Protein AF-A0A8S3AGX7-F1 (afdb_monomer_lite)

InterPro domains:
  IPR013766 Thioredoxin domain [PF00085] (1-73)
  IPR036249 Thioredoxin-like superfamily [SSF52833] (2-77)
  IPR052460 Endoplasmic reticulum disulfide reductase [PTHR44340] (1-80)

Radius of gyration: 12.86 Å; chains: 1; bounding box: 27×26×35 Å

Foldseek 3Di:
DDPVQVLLVVQLVVLCVVCVPPDDDDDDDCVVVVVVCVVVVPPDPPWDWDQDPNDTDTQPDDSHNVSVNVVSCCVVDPDD

pLDDT: mean 90.78, std 5.71, range [58.81, 95.25]

Structure (mmCIF, N/CA/C/O backbone):
data_AF-A0A8S3AGX7-F1
#
_entry.id   AF-A0A8S3AGX7-F1
#
loop_
_atom_site.group_PDB
_atom_site.id
_atom_site.type_symbol
_atom_site.label_atom_id
_atom_site.label_alt_id
_atom_site.label_comp_id
_atom_site.label_asym_id
_atom_site.label_entity_id
_atom_site.label_seq_id
_atom_site.pdbx_PDB_ins_code
_atom_site.Cartn_x
_atom_site.Cartn_y
_atom_site.Cartn_z
_atom_site.occupancy
_atom_site.B_iso_or_equiv
_atom_site.auth_seq_id
_atom_site.auth_comp_id
_atom_site.auth_asym_id
_atom_site.auth_atom_id
_atom_site.pdbx_PDB_model_num
ATOM 1 N N . PHE A 1 1 ? 12.048 -8.375 -12.396 1.00 65.19 1 PHE A N 1
ATOM 2 C CA . PHE A 1 1 ? 11.168 -7.239 -12.736 1.00 65.19 1 PHE A CA 1
ATOM 3 C C . PHE A 1 1 ? 10.604 -6.703 -11.419 1.00 65.19 1 PHE A C 1
ATOM 5 O O . PHE A 1 1 ? 10.119 -7.505 -10.637 1.00 65.19 1 PHE A O 1
ATOM 12 N N . CYS A 1 2 ? 10.819 -5.419 -11.112 1.00 84.00 2 CYS A N 1
ATOM 13 C CA . CYS A 1 2 ? 10.545 -4.753 -9.822 1.00 84.00 2 CYS A CA 1
ATOM 14 C C . CYS A 1 2 ? 10.992 -5.498 -8.529 1.00 84.00 2 CYS A C 1
ATOM 16 O O . CYS A 1 2 ? 10.148 -5.988 -7.776 1.00 84.00 2 CYS A O 1
ATOM 18 N N . PRO A 1 3 ? 12.301 -5.523 -8.197 1.00 88.38 3 PRO A N 1
ATOM 19 C CA . PRO A 1 3 ? 12.775 -5.970 -6.882 1.00 88.38 3 PRO A CA 1
ATOM 20 C C . PRO A 1 3 ? 12.037 -5.341 -5.680 1.00 88.38 3 PRO A C 1
ATOM 22 O O . PRO A 1 3 ? 11.617 -6.097 -4.806 1.00 88.38 3 PRO A O 1
ATOM 25 N N . PRO A 1 4 ? 11.779 -4.013 -5.618 1.00 88.69 4 PRO A N 1
ATOM 26 C CA . PRO A 1 4 ? 11.096 -3.435 -4.458 1.00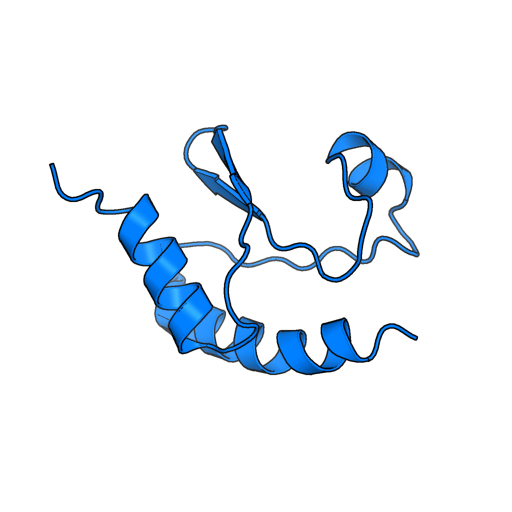 88.69 4 PRO A CA 1
ATOM 27 C C . PRO A 1 4 ? 9.652 -3.934 -4.301 1.00 88.69 4 PRO A C 1
ATOM 29 O O . PRO A 1 4 ? 9.185 -4.090 -3.176 1.00 88.69 4 PRO A O 1
ATOM 32 N N . CYS A 1 5 ? 8.966 -4.273 -5.399 1.00 89.81 5 CYS A N 1
ATOM 33 C CA . CYS A 1 5 ? 7.644 -4.895 -5.343 1.00 89.81 5 CYS A CA 1
ATOM 34 C C . CYS A 1 5 ? 7.711 -6.272 -4.671 1.00 89.81 5 CYS A C 1
ATOM 36 O O . CYS A 1 5 ? 6.893 -6.583 -3.810 1.00 89.81 5 CYS A O 1
ATOM 38 N N . MET A 1 6 ? 8.713 -7.085 -5.024 1.00 89.81 6 MET A N 1
ATOM 39 C CA . MET A 1 6 ? 8.893 -8.418 -4.441 1.00 89.81 6 MET A CA 1
ATOM 40 C C . MET A 1 6 ? 9.196 -8.368 -2.941 1.00 89.81 6 MET A C 1
ATOM 42 O O . MET A 1 6 ? 8.761 -9.256 -2.214 1.00 89.81 6 MET A O 1
ATOM 46 N N . HIS A 1 7 ? 9.887 -7.323 -2.476 1.00 91.38 7 HIS A N 1
ATOM 47 C CA . HIS A 1 7 ? 10.115 -7.088 -1.049 1.00 91.38 7 HIS A CA 1
ATOM 48 C C . HIS A 1 7 ? 8.843 -6.658 -0.305 1.00 91.38 7 HIS A C 1
ATOM 50 O O . HIS A 1 7 ? 8.627 -7.097 0.820 1.00 91.38 7 HIS A O 1
ATOM 56 N N . LEU A 1 8 ? 7.986 -5.843 -0.928 1.00 92.88 8 LEU A N 1
ATOM 57 C CA . LEU A 1 8 ? 6.746 -5.368 -0.310 1.00 92.88 8 LEU A CA 1
ATOM 58 C C . LEU A 1 8 ? 5.681 -6.471 -0.187 1.00 92.88 8 LEU A C 1
ATOM 60 O O . LEU A 1 8 ? 4.996 -6.549 0.827 1.00 92.88 8 LEU A O 1
ATOM 64 N N . LEU A 1 9 ? 5.534 -7.333 -1.197 1.00 92.12 9 LEU A N 1
ATOM 65 C CA . LEU A 1 9 ? 4.493 -8.372 -1.244 1.00 92.12 9 LEU A CA 1
ATOM 66 C C . LEU A 1 9 ? 4.367 -9.250 0.023 1.00 92.12 9 LEU A C 1
ATOM 68 O O . LEU A 1 9 ? 3.236 -9.433 0.489 1.00 92.12 9 LEU A O 1
ATOM 72 N N . PRO A 1 10 ? 5.446 -9.829 0.594 1.00 94.75 10 PRO A N 1
ATOM 73 C CA . PRO A 1 10 ? 5.330 -10.638 1.807 1.00 94.75 10 PRO A CA 1
ATOM 74 C C . PRO A 1 10 ? 4.885 -9.812 3.017 1.00 94.75 10 PRO A C 1
ATOM 76 O O . PRO A 1 10 ? 4.049 -10.276 3.790 1.00 94.75 10 PRO A O 1
ATOM 79 N N . GLU A 1 11 ? 5.387 -8.588 3.157 1.00 94.81 11 GLU A N 1
ATOM 80 C CA . GLU A 1 11 ? 5.039 -7.681 4.253 1.00 94.81 11 GLU A CA 1
ATOM 81 C C . GLU A 1 11 ? 3.586 -7.205 4.147 1.00 94.81 11 GLU A C 1
ATOM 83 O O . GLU A 1 11 ? 2.846 -7.222 5.131 1.00 94.81 11 GLU A O 1
ATOM 88 N N . PHE A 1 12 ? 3.131 -6.909 2.929 1.00 94.44 12 PHE A N 1
ATOM 89 C CA . PHE A 1 12 ? 1.745 -6.558 2.631 1.00 94.44 12 PHE A CA 1
ATOM 90 C C . PHE A 1 12 ? 0.777 -7.702 2.968 1.00 94.44 12 PHE A C 1
ATOM 92 O O . PHE A 1 12 ? -0.274 -7.472 3.560 1.00 94.44 12 PHE A O 1
ATOM 99 N N . ARG A 1 13 ? 1.155 -8.958 2.680 1.00 94.56 13 ARG A N 1
ATOM 100 C CA . ARG A 1 13 ? 0.375 -10.147 3.078 1.00 94.56 13 ARG A CA 1
ATOM 101 C C . ARG A 1 13 ? 0.339 -10.378 4.588 1.00 94.56 13 ARG A C 1
ATOM 103 O O . ARG A 1 13 ? -0.634 -10.937 5.088 1.00 94.56 13 ARG A O 1
ATOM 110 N N . LYS A 1 14 ? 1.396 -10.034 5.326 1.00 95.25 14 LYS A N 1
ATOM 111 C CA . LYS A 1 14 ? 1.372 -10.126 6.794 1.00 95.25 14 LYS A CA 1
ATOM 112 C C . LYS A 1 14 ? 0.431 -9.070 7.377 1.00 95.25 14 LYS A C 1
ATOM 114 O O . LYS A 1 14 ? -0.461 -9.422 8.147 1.00 95.25 14 LYS A O 1
ATOM 119 N N . ALA A 1 15 ? 0.549 -7.826 6.904 1.00 94.06 15 ALA A N 1
ATOM 120 C CA . ALA A 1 15 ? -0.337 -6.733 7.292 1.00 94.06 15 ALA A CA 1
ATOM 121 C C . ALA A 1 15 ? -1.809 -7.063 6.997 1.00 94.06 15 ALA A C 1
ATOM 123 O O . ALA A 1 15 ? -2.659 -6.882 7.868 1.00 94.06 15 ALA A O 1
ATOM 124 N N . SER A 1 16 ? -2.100 -7.646 5.826 1.00 94.62 16 SER A N 1
ATOM 125 C CA . SER A 1 16 ? -3.467 -8.030 5.460 1.00 94.62 16 SER A CA 1
ATOM 126 C C . SER A 1 16 ? -4.075 -9.027 6.442 1.00 94.62 16 SER A C 1
ATOM 128 O O . SER A 1 16 ? -5.233 -8.887 6.808 1.00 94.62 16 SER A O 1
ATOM 130 N N . LYS A 1 17 ? -3.296 -10.007 6.920 1.00 93.75 17 LYS A N 1
ATOM 131 C CA . LYS A 1 17 ? -3.776 -10.994 7.900 1.00 93.75 17 LYS A CA 1
ATOM 132 C C . LYS A 1 17 ? -4.126 -10.353 9.240 1.00 93.75 17 LYS A C 1
ATOM 134 O O . LYS A 1 17 ? -5.101 -10.763 9.861 1.00 93.75 17 LYS A O 1
ATOM 139 N N . ARG A 1 18 ? -3.356 -9.354 9.682 1.00 92.69 18 ARG A N 1
ATOM 140 C CA . ARG A 1 18 ? -3.616 -8.641 10.944 1.00 92.69 18 ARG A CA 1
ATOM 141 C C . ARG A 1 18 ? -4.790 -7.672 10.866 1.00 92.69 18 ARG A C 1
ATOM 143 O O . ARG A 1 18 ? -5.384 -7.371 11.894 1.00 92.69 18 ARG A O 1
ATOM 150 N N . LEU A 1 19 ? -5.098 -7.176 9.672 1.00 91.81 19 LEU A N 1
ATOM 151 C CA . LEU A 1 19 ? -6.108 -6.143 9.439 1.00 91.81 19 LEU A CA 1
ATOM 152 C C . LEU A 1 19 ? -7.341 -6.661 8.683 1.00 91.81 19 LEU A C 1
ATOM 154 O O . LEU A 1 19 ? -8.131 -5.849 8.207 1.00 91.81 19 LEU A O 1
ATOM 158 N N . THR A 1 20 ? -7.518 -7.986 8.613 1.00 86.94 20 THR A N 1
ATOM 159 C CA . THR A 1 20 ? -8.591 -8.667 7.864 1.00 86.94 20 THR A CA 1
ATOM 160 C C . THR A 1 20 ? -9.979 -8.081 8.144 1.00 86.94 20 THR A C 1
ATOM 162 O O . THR A 1 20 ? -10.758 -7.897 7.215 1.00 86.94 20 THR A O 1
ATOM 165 N N . ASP A 1 21 ? -10.268 -7.732 9.400 1.00 87.75 21 ASP A N 1
ATOM 166 C CA . ASP A 1 21 ? -11.586 -7.233 9.819 1.00 87.75 21 ASP A CA 1
ATOM 167 C C . ASP A 1 21 ? -11.727 -5.703 9.745 1.00 87.75 21 ASP A C 1
ATOM 169 O O . ASP A 1 21 ? -12.806 -5.166 9.984 1.00 87.75 21 ASP A O 1
ATOM 173 N N . LYS A 1 22 ? -10.638 -4.984 9.439 1.00 89.12 22 LYS A N 1
ATOM 174 C CA . LYS A 1 22 ? -10.609 -3.513 9.399 1.00 89.12 22 LYS A CA 1
ATOM 175 C C . LYS A 1 22 ? -10.579 -2.968 7.974 1.00 89.12 22 LYS A C 1
ATOM 177 O O . LYS A 1 22 ? -11.259 -1.991 7.680 1.00 89.12 22 LYS A O 1
ATOM 182 N N . VAL A 1 23 ? -9.766 -3.564 7.098 1.00 92.69 23 VAL A N 1
ATOM 183 C CA . VAL A 1 23 ? -9.516 -3.066 5.737 1.00 92.69 23 VAL A CA 1
ATOM 184 C C . VAL A 1 23 ? -9.359 -4.232 4.767 1.00 92.69 23 VAL A C 1
ATOM 186 O O . VAL A 1 23 ? -8.718 -5.234 5.072 1.00 92.69 23 VAL A O 1
ATOM 189 N N . SER A 1 24 ? -9.907 -4.079 3.561 1.00 93.25 24 SER A N 1
ATOM 190 C CA . SER A 1 24 ? -9.686 -5.020 2.460 1.00 93.25 24 SER A CA 1
ATOM 191 C C . SER A 1 24 ? -8.380 -4.716 1.727 1.00 93.25 24 SER A C 1
ATOM 193 O O . SER A 1 24 ? -8.125 -3.580 1.334 1.00 93.25 24 SER A O 1
ATOM 195 N N . PHE A 1 25 ? -7.568 -5.747 1.504 1.00 94.38 25 PHE A N 1
ATOM 196 C CA . PHE A 1 25 ? -6.290 -5.643 0.799 1.00 94.38 25 PHE A CA 1
ATOM 197 C C . PHE A 1 25 ? -6.418 -6.215 -0.611 1.00 94.38 25 PHE A C 1
ATOM 199 O O . PHE A 1 25 ? -7.016 -7.271 -0.810 1.00 94.38 25 PHE A O 1
ATOM 206 N N . GLY A 1 26 ? -5.803 -5.548 -1.586 1.00 93.56 26 GLY A N 1
ATOM 207 C CA . GLY A 1 26 ? -5.780 -5.983 -2.978 1.00 93.56 26 GLY A CA 1
ATOM 208 C C . GLY A 1 26 ? -4.465 -5.617 -3.653 1.00 93.56 26 GLY A C 1
ATOM 209 O O . GLY A 1 26 ? -3.811 -4.647 -3.279 1.00 93.56 26 GLY A O 1
ATOM 210 N N . THR A 1 27 ? -4.074 -6.404 -4.652 1.00 93.38 27 THR A N 1
ATOM 211 C CA . THR A 1 27 ? -2.915 -6.118 -5.505 1.00 93.38 27 THR A CA 1
ATOM 212 C C . THR A 1 27 ? -3.361 -6.101 -6.955 1.00 93.38 27 THR A C 1
ATOM 214 O O . THR A 1 27 ? -4.043 -7.026 -7.393 1.00 93.38 27 THR A O 1
ATOM 217 N N . VAL A 1 28 ? -2.942 -5.084 -7.700 1.00 93.75 28 VAL A N 1
ATOM 218 C CA . VAL A 1 28 ? -3.223 -4.953 -9.131 1.00 93.75 28 VAL A CA 1
ATOM 219 C C . VAL A 1 28 ? -1.920 -5.117 -9.896 1.00 93.75 28 VAL A C 1
ATOM 221 O O . VAL A 1 28 ? -0.934 -4.441 -9.603 1.00 93.75 28 VAL A O 1
ATOM 224 N N . ASP A 1 29 ? -1.916 -6.005 -10.886 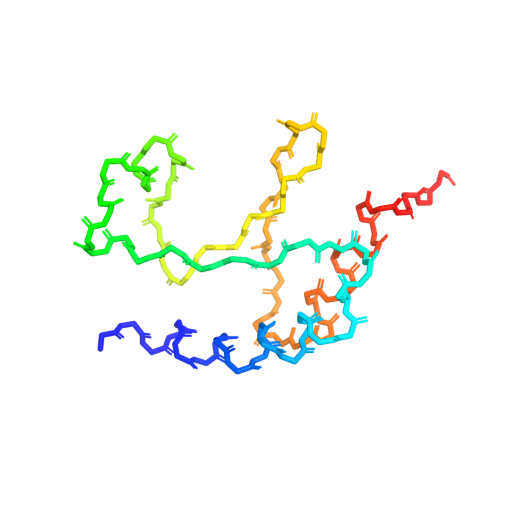1.00 92.50 29 ASP A N 1
ATOM 225 C CA . ASP A 1 29 ? -0.802 -6.108 -11.823 1.00 92.50 29 ASP A CA 1
ATOM 226 C C . ASP A 1 29 ? -0.959 -5.062 -12.932 1.00 92.50 29 ASP A C 1
ATOM 228 O O . ASP A 1 29 ? -1.753 -5.234 -13.862 1.00 92.50 29 ASP A O 1
ATOM 232 N N . CYS A 1 30 ? -0.188 -3.979 -12.827 1.00 92.19 30 CYS A N 1
ATOM 233 C CA . C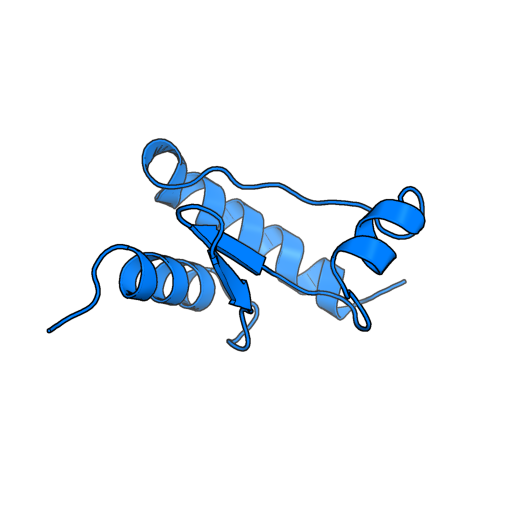YS A 1 30 ? -0.181 -2.891 -13.802 1.00 92.19 30 CYS A CA 1
ATOM 234 C C . CYS A 1 30 ? 0.454 -3.263 -15.148 1.00 92.19 30 CYS A C 1
ATOM 236 O O . CYS A 1 30 ? 0.263 -2.533 -16.117 1.00 92.19 30 CYS A O 1
ATOM 238 N N . THR A 1 31 ? 1.184 -4.381 -15.246 1.00 90.31 31 THR A N 1
ATOM 239 C CA . THR A 1 31 ? 1.684 -4.868 -16.544 1.00 90.31 31 THR A CA 1
ATOM 240 C C . THR A 1 31 ? 0.553 -5.429 -17.403 1.00 90.31 31 THR A C 1
ATOM 242 O O . THR A 1 31 ? 0.595 -5.302 -18.623 1.00 90.31 31 THR A O 1
ATOM 245 N N . ILE A 1 32 ? -0.483 -5.973 -16.757 1.00 94.31 32 ILE A N 1
ATOM 246 C CA . ILE A 1 32 ? -1.689 -6.512 -17.394 1.00 94.31 32 ILE A CA 1
ATOM 247 C C . ILE A 1 32 ? -2.788 -5.439 -17.457 1.00 94.31 32 ILE A C 1
ATOM 249 O O . ILE A 1 32 ? -3.427 -5.259 -18.490 1.00 94.31 32 ILE A O 1
ATOM 253 N N . HIS A 1 33 ? -2.986 -4.682 -16.373 1.00 94.31 33 HIS A N 1
ATOM 254 C CA . HIS A 1 33 ? -4.066 -3.698 -16.217 1.00 94.31 33 HIS A CA 1
ATOM 255 C C . HIS A 1 33 ? -3.557 -2.254 -16.337 1.00 94.31 33 HIS A C 1
ATOM 257 O O . HIS A 1 33 ? -3.840 -1.400 -15.495 1.00 94.31 33 HIS A O 1
ATOM 263 N N . GLN A 1 34 ? -2.814 -1.968 -17.406 1.00 92.56 34 GLN A N 1
ATOM 264 C CA . GLN A 1 34 ? -2.273 -0.635 -17.695 1.00 92.56 34 GLN A CA 1
ATOM 265 C C . GLN A 1 34 ? -3.297 0.517 -17.616 1.00 92.56 34 GLN A C 1
ATOM 267 O O . GLN A 1 34 ? -2.983 1.510 -16.955 1.00 92.56 34 GLN A O 1
ATOM 272 N N . PRO A 1 35 ? -4.507 0.433 -18.220 1.00 94.69 35 PRO A N 1
ATOM 273 C CA . PRO A 1 35 ? -5.444 1.559 -18.201 1.00 94.69 35 PRO A CA 1
ATOM 274 C C . PRO A 1 35 ? -5.919 1.901 -16.785 1.00 94.69 35 PRO A C 1
ATOM 276 O O . PRO A 1 35 ? -6.029 3.077 -16.453 1.00 94.69 35 PRO A O 1
ATOM 279 N N . LEU A 1 36 ? -6.119 0.894 -15.929 1.00 93.50 36 LEU A N 1
ATOM 280 C CA . LEU A 1 36 ? -6.504 1.100 -14.533 1.00 93.50 36 LEU A CA 1
ATOM 281 C C . LEU A 1 36 ? -5.404 1.845 -13.768 1.00 93.50 36 LEU A C 1
ATOM 283 O O . LEU A 1 36 ? -5.676 2.833 -13.094 1.00 93.50 36 LEU A O 1
ATOM 287 N N . CYS A 1 37 ? -4.149 1.417 -13.915 1.00 93.38 37 CYS A N 1
ATOM 288 C CA . CYS A 1 37 ? -3.035 2.057 -13.220 1.00 93.38 37 CYS A CA 1
ATOM 289 C C . CYS A 1 37 ? -2.767 3.485 -13.723 1.00 93.38 37 CYS A C 1
ATOM 291 O O . CYS A 1 37 ? -2.437 4.353 -12.919 1.00 93.38 37 CYS A O 1
ATOM 293 N N . GLN A 1 38 ? -2.976 3.762 -15.015 1.00 93.19 38 GLN A N 1
ATOM 294 C CA . GLN A 1 38 ? -2.921 5.129 -15.545 1.00 93.19 38 GLN A CA 1
ATOM 295 C C . GLN A 1 38 ? -4.046 6.008 -14.986 1.00 93.19 38 GLN A C 1
ATOM 297 O O . GLN A 1 38 ? -3.782 7.132 -14.564 1.00 93.19 38 GLN A O 1
ATOM 302 N N . GLN A 1 39 ? -5.281 5.499 -14.929 1.00 93.06 39 GLN A N 1
ATOM 303 C CA . GLN A 1 39 ? -6.421 6.219 -14.347 1.00 93.06 39 GLN A CA 1
ATOM 304 C C . GLN A 1 39 ? -6.227 6.511 -12.854 1.00 93.06 39 GLN A C 1
ATOM 306 O O . GLN A 1 39 ? -6.618 7.574 -12.381 1.00 93.06 39 GLN A O 1
ATOM 311 N N . SER A 1 40 ? -5.584 5.598 -12.123 1.00 90.50 40 SER A N 1
ATOM 312 C CA . SER A 1 40 ? -5.200 5.787 -10.720 1.00 90.50 40 SER A CA 1
ATOM 313 C C . SER A 1 40 ? -3.929 6.630 -10.528 1.00 90.50 40 SER A C 1
ATOM 315 O O . SER A 1 40 ? -3.477 6.781 -9.397 1.00 90.50 40 SER A O 1
ATOM 317 N N . GLY A 1 41 ? -3.326 7.169 -11.595 1.00 91.62 41 GLY A N 1
ATOM 318 C CA . GLY A 1 41 ? -2.151 8.044 -11.506 1.00 91.62 41 GLY A CA 1
ATOM 319 C C . GLY A 1 41 ? -0.859 7.349 -11.056 1.00 91.62 41 GLY A C 1
ATOM 320 O O . GLY A 1 41 ? 0.029 7.998 -10.501 1.00 91.62 41 GLY A O 1
ATOM 321 N N . ILE A 1 42 ? -0.735 6.035 -11.268 1.00 92.88 42 ILE A N 1
ATOM 322 C CA . ILE A 1 42 ? 0.433 5.250 -10.849 1.00 92.88 42 ILE A CA 1
ATOM 323 C C . ILE A 1 42 ? 1.598 5.482 -11.817 1.00 92.88 42 ILE A C 1
ATOM 325 O O . ILE A 1 42 ? 1.581 5.008 -12.951 1.00 92.88 42 ILE A O 1
ATOM 329 N N . ASN A 1 43 ? 2.641 6.167 -11.343 1.00 89.00 43 ASN A N 1
ATOM 330 C CA . ASN A 1 43 ? 3.833 6.499 -12.138 1.00 89.00 43 ASN A CA 1
ATOM 331 C C . ASN A 1 43 ? 5.093 5.717 -11.721 1.00 89.00 43 ASN A C 1
ATOM 333 O O . ASN A 1 43 ? 6.115 5.776 -12.403 1.00 89.00 43 ASN A O 1
ATOM 337 N N . SER A 1 44 ? 5.049 4.995 -10.598 1.00 89.62 44 SER A N 1
ATOM 338 C CA . SER A 1 44 ? 6.184 4.243 -10.054 1.00 89.62 44 SER A CA 1
ATOM 339 C C . SER A 1 44 ? 5.728 2.966 -9.344 1.00 89.62 44 SER A C 1
ATOM 341 O O . SER A 1 44 ? 4.573 2.833 -8.931 1.00 89.62 44 SER A O 1
ATOM 343 N N . TYR A 1 45 ? 6.641 1.998 -9.219 1.00 89.50 45 TYR A N 1
ATOM 344 C CA . TYR A 1 45 ? 6.356 0.703 -8.605 1.00 89.50 45 TYR A CA 1
ATOM 345 C C . TYR A 1 45 ? 7.311 0.389 -7.442 1.00 89.50 45 TYR A C 1
ATOM 347 O O . TYR A 1 45 ? 8.519 0.603 -7.582 1.00 89.50 45 TYR A O 1
ATOM 355 N N . PRO A 1 46 ? 6.811 -0.217 -6.349 1.00 92.06 46 PRO A N 1
ATOM 356 C CA . PRO A 1 46 ? 5.393 -0.374 -6.021 1.00 92.06 46 PRO A CA 1
ATOM 357 C C . PRO A 1 46 ? 4.765 0.968 -5.605 1.00 92.06 46 PRO A C 1
ATOM 359 O O . PRO A 1 46 ? 5.451 1.831 -5.070 1.00 92.06 46 PRO A O 1
ATOM 362 N N . THR A 1 47 ? 3.455 1.112 -5.803 1.00 92.94 47 THR A N 1
ATOM 363 C CA . THR A 1 47 ? 2.660 2.196 -5.208 1.00 92.94 47 THR A CA 1
ATOM 364 C C . THR A 1 47 ? 1.535 1.560 -4.404 1.00 92.94 47 THR A C 1
ATOM 366 O O . THR A 1 47 ? 0.854 0.664 -4.900 1.00 92.94 47 THR A O 1
ATOM 369 N N . THR A 1 48 ? 1.362 1.994 -3.156 1.00 94.25 48 THR A N 1
ATOM 370 C CA . THR A 1 48 ? 0.303 1.511 -2.260 1.00 94.25 48 THR A CA 1
ATOM 371 C C . THR A 1 48 ? -0.611 2.679 -1.919 1.00 94.25 48 THR A C 1
ATOM 373 O O . THR A 1 48 ? -0.136 3.726 -1.481 1.00 94.25 48 THR A O 1
ATOM 376 N N . ILE A 1 49 ? -1.911 2.497 -2.136 1.00 93.75 49 ILE A N 1
ATOM 377 C CA . ILE A 1 49 ? -2.936 3.519 -1.914 1.00 93.75 49 ILE A CA 1
ATOM 378 C C . ILE A 1 49 ? -3.997 2.920 -1.000 1.00 93.75 49 ILE A C 1
ATOM 380 O O . ILE A 1 49 ? -4.511 1.835 -1.282 1.00 93.75 49 ILE A O 1
ATOM 384 N N . LEU A 1 50 ? -4.329 3.624 0.080 1.00 94.19 50 LEU A N 1
ATOM 385 C CA . LEU A 1 50 ? -5.502 3.330 0.894 1.00 94.19 50 LEU A CA 1
ATOM 386 C C . LEU A 1 50 ? -6.670 4.188 0.409 1.00 94.19 50 LEU A C 1
ATOM 388 O O . LEU A 1 50 ? -6.558 5.409 0.317 1.00 94.19 50 LEU A O 1
ATOM 392 N N . TYR A 1 51 ? -7.792 3.539 0.122 1.00 92.88 51 TYR A N 1
ATOM 393 C CA . TYR A 1 51 ? -9.039 4.200 -0.241 1.00 92.88 51 TYR A CA 1
ATOM 394 C C . TYR A 1 51 ? -9.957 4.221 0.984 1.00 92.88 51 TYR A C 1
ATOM 396 O O . TYR A 1 51 ? -10.443 3.171 1.400 1.00 92.88 51 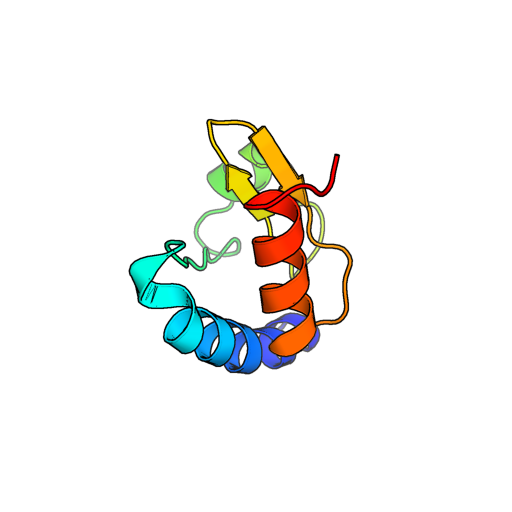TYR A O 1
ATOM 404 N N . ASN A 1 52 ? -10.199 5.403 1.555 1.00 91.25 52 ASN A N 1
ATOM 405 C CA . ASN A 1 52 ? -11.112 5.599 2.683 1.00 91.25 52 ASN A CA 1
ATOM 406 C C . ASN A 1 52 ? -12.216 6.587 2.281 1.00 91.25 52 ASN A C 1
ATOM 408 O O . ASN A 1 52 ? -11.926 7.736 1.975 1.00 91.25 52 ASN A O 1
ATOM 412 N N . GLN A 1 53 ? -13.477 6.145 2.229 1.00 87.19 53 GLN A N 1
ATOM 413 C CA . GLN A 1 53 ? -14.629 6.990 1.856 1.00 87.19 53 GLN A CA 1
ATOM 414 C C . GLN A 1 53 ? -14.434 7.794 0.546 1.00 87.19 53 GLN A C 1
ATOM 416 O O . GLN A 1 53 ? -14.862 8.938 0.431 1.00 87.19 53 GLN A O 1
ATOM 421 N N . SER A 1 54 ? -13.815 7.183 -0.471 1.00 86.12 54 SER A N 1
ATOM 422 C CA . SER A 1 54 ? -13.434 7.809 -1.760 1.00 86.12 54 SER A CA 1
ATOM 423 C C . SER A 1 54 ? -12.250 8.784 -1.708 1.00 86.12 54 SER A C 1
ATOM 425 O O . SER A 1 54 ? -11.854 9.311 -2.746 1.00 86.12 54 SER A O 1
ATOM 427 N N . VAL A 1 55 ? -11.642 8.987 -0.539 1.00 90.88 55 VAL A N 1
ATOM 428 C CA . VAL A 1 55 ? -10.381 9.715 -0.380 1.00 90.88 55 VAL A CA 1
ATOM 429 C C . VAL A 1 55 ? -9.215 8.749 -0.568 1.00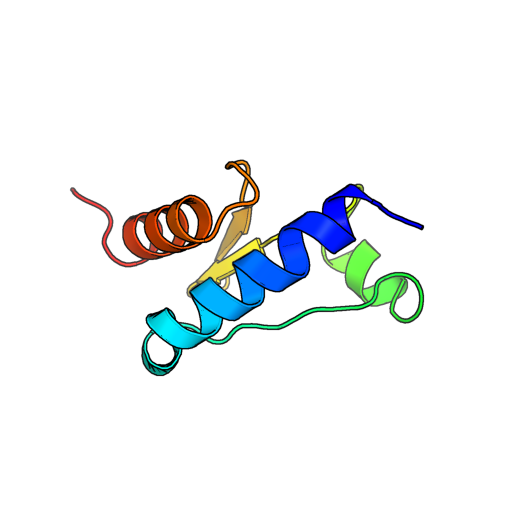 90.88 55 VAL A C 1
ATOM 431 O O . VAL A 1 55 ? -9.209 7.638 -0.034 1.00 90.88 55 VAL A O 1
ATOM 434 N N . GLN A 1 56 ? -8.234 9.171 -1.362 1.00 92.44 56 GLN A N 1
ATOM 435 C CA . GLN A 1 56 ? -7.019 8.410 -1.624 1.00 92.44 56 GLN A CA 1
ATOM 436 C C . GLN A 1 56 ? -5.904 8.882 -0.699 1.00 92.44 56 GLN A C 1
ATOM 438 O O . GLN A 1 56 ? -5.577 10.068 -0.667 1.00 92.44 56 GLN A O 1
ATOM 443 N N . HIS A 1 57 ? -5.287 7.942 0.007 1.00 93.50 57 HIS A N 1
ATOM 444 C CA . HIS A 1 57 ? -4.121 8.193 0.837 1.00 93.50 57 HIS A CA 1
ATOM 445 C C . HIS A 1 57 ? -2.943 7.387 0.299 1.00 93.50 57 HIS A C 1
ATOM 447 O O . HIS A 1 57 ? -2.954 6.153 0.315 1.00 93.50 57 HIS A O 1
ATOM 453 N N . ASN A 1 58 ? -1.921 8.089 -0.185 1.00 92.88 58 ASN A N 1
ATOM 454 C CA . ASN A 1 58 ? -0.712 7.463 -0.703 1.00 92.88 58 ASN A CA 1
ATOM 455 C C . ASN A 1 58 ? 0.213 7.062 0.445 1.00 92.88 58 ASN A C 1
ATOM 457 O O . ASN A 1 58 ? 0.529 7.865 1.323 1.00 92.88 58 ASN A O 1
ATOM 461 N N . PHE A 1 59 ? 0.676 5.818 0.416 1.00 92.69 59 PHE A N 1
ATOM 462 C CA . PHE A 1 59 ? 1.651 5.329 1.374 1.00 92.69 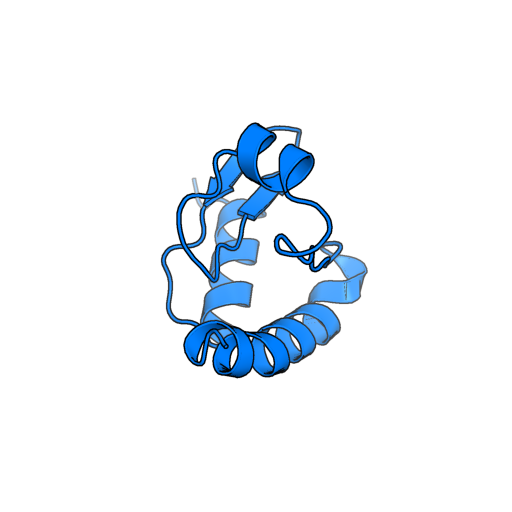59 PHE A CA 1
ATOM 463 C C . PHE A 1 59 ? 3.070 5.678 0.918 1.00 92.69 59 PHE A C 1
ATOM 465 O O . PHE A 1 59 ? 3.526 5.224 -0.130 1.00 92.69 59 PHE A O 1
ATOM 472 N N . HIS A 1 60 ? 3.783 6.444 1.743 1.00 88.75 60 HIS A N 1
ATOM 473 C CA . HIS A 1 60 ? 5.182 6.833 1.516 1.00 88.75 60 HIS A CA 1
ATOM 474 C C . HIS A 1 60 ? 6.146 6.244 2.565 1.00 88.75 60 HIS A C 1
ATOM 476 O O . HIS A 1 60 ? 7.300 6.659 2.657 1.00 88.75 60 HIS A O 1
ATOM 482 N N . GLY A 1 61 ? 5.668 5.307 3.391 1.00 86.75 61 GLY A N 1
ATOM 483 C CA . GLY A 1 61 ? 6.446 4.698 4.467 1.00 86.75 61 GLY A CA 1
ATOM 484 C C . GLY A 1 61 ? 7.371 3.569 4.003 1.00 86.75 61 GLY A C 1
ATOM 485 O O . GLY A 1 61 ? 7.469 3.236 2.823 1.00 86.75 61 GLY A O 1
ATOM 486 N N . GLN A 1 62 ? 8.053 2.943 4.965 1.00 88.25 62 GLN A N 1
ATOM 487 C CA . GLN A 1 62 ? 8.888 1.774 4.686 1.00 88.25 62 GLN A CA 1
ATOM 488 C C . GLN A 1 62 ? 8.031 0.580 4.246 1.00 88.25 62 GLN A C 1
ATOM 490 O O . GLN A 1 62 ? 6.942 0.363 4.766 1.00 88.25 62 GLN A O 1
ATOM 495 N N . HIS A 1 63 ? 8.544 -0.246 3.335 1.00 87.56 63 HIS A N 1
ATOM 496 C CA . HIS A 1 63 ? 7.867 -1.457 2.855 1.00 87.56 63 HIS A CA 1
ATOM 497 C C . HIS A 1 63 ? 7.929 -2.611 3.876 1.00 87.56 63 HIS A C 1
ATOM 499 O O . HIS A 1 63 ? 8.412 -3.696 3.564 1.00 87.56 63 HIS A O 1
ATOM 505 N N . GLN A 1 64 ? 7.482 -2.358 5.106 1.00 92.94 64 GLN A N 1
ATOM 506 C CA . GLN A 1 64 ? 7.436 -3.303 6.221 1.00 92.94 64 GLN A CA 1
ATOM 507 C C . GLN A 1 64 ? 6.010 -3.421 6.753 1.00 92.94 64 GLN A C 1
ATOM 509 O O . GLN A 1 64 ? 5.250 -2.452 6.714 1.00 92.94 64 GLN A O 1
ATOM 514 N N . GLU A 1 65 ? 5.670 -4.586 7.310 1.00 93.19 65 GLU A N 1
ATOM 515 C CA . GLU A 1 65 ? 4.351 -4.867 7.886 1.00 93.19 65 GLU A CA 1
ATOM 516 C C . GLU A 1 65 ? 3.909 -3.763 8.857 1.00 93.19 65 GLU A C 1
ATOM 518 O O . GLU A 1 65 ? 2.820 -3.208 8.720 1.00 93.19 65 GLU A O 1
ATOM 523 N N . GLN A 1 66 ? 4.778 -3.405 9.805 1.00 93.44 66 GLN A N 1
ATOM 524 C CA . GLN A 1 66 ? 4.438 -2.452 10.859 1.00 93.44 66 GLN A CA 1
ATOM 525 C C . GLN A 1 66 ? 4.145 -1.052 10.311 1.00 93.44 66 GLN A C 1
ATOM 527 O O . GLN A 1 66 ? 3.227 -0.388 10.781 1.00 93.44 66 GLN A O 1
ATOM 532 N N . ALA A 1 67 ? 4.895 -0.606 9.303 1.00 94.06 67 ALA A N 1
ATOM 533 C CA . ALA A 1 67 ? 4.692 0.709 8.706 1.00 94.06 67 ALA A CA 1
ATOM 534 C C . ALA A 1 67 ? 3.342 0.793 7.974 1.00 94.06 67 ALA A C 1
ATOM 536 O O . ALA A 1 67 ? 2.657 1.806 8.083 1.00 94.06 67 ALA A O 1
ATOM 537 N N . ILE A 1 68 ? 2.936 -0.284 7.291 1.00 94.19 68 ILE A N 1
ATOM 538 C CA . ILE A 1 68 ? 1.624 -0.380 6.635 1.00 94.19 68 ILE A CA 1
ATOM 539 C C . ILE A 1 68 ? 0.504 -0.346 7.680 1.00 94.19 68 ILE A C 1
ATOM 541 O O . ILE A 1 68 ? -0.475 0.375 7.507 1.00 94.19 68 ILE A O 1
ATOM 545 N N . ILE A 1 69 ? 0.653 -1.101 8.773 1.00 93.56 69 ILE A N 1
ATOM 546 C CA . ILE A 1 69 ? -0.348 -1.145 9.845 1.00 93.56 69 ILE A CA 1
ATOM 547 C C . ILE A 1 69 ? -0.499 0.223 10.502 1.00 93.56 69 ILE A C 1
ATOM 549 O O . ILE A 1 69 ? -1.620 0.698 10.635 1.00 93.56 69 ILE A O 1
ATOM 553 N N . ASN A 1 70 ? 0.615 0.861 10.865 1.00 93.12 70 ASN A N 1
ATOM 554 C CA . ASN A 1 70 ? 0.597 2.177 11.497 1.00 93.12 70 ASN A CA 1
ATOM 555 C C . ASN A 1 70 ? -0.056 3.223 10.586 1.00 93.12 70 ASN A C 1
ATOM 557 O O . ASN A 1 70 ? -0.865 4.011 11.052 1.00 93.12 70 ASN A O 1
ATOM 561 N N . PHE A 1 71 ? 0.257 3.202 9.287 1.00 93.75 71 PHE A N 1
ATOM 562 C CA . PHE A 1 71 ? -0.362 4.099 8.312 1.00 93.75 71 PHE A CA 1
ATOM 563 C C . PHE A 1 71 ? -1.879 3.913 8.216 1.00 93.75 71 PHE A C 1
ATOM 565 O O . PHE A 1 71 ? -2.621 4.888 8.170 1.00 93.75 71 PHE A O 1
ATOM 572 N N . ILE A 1 72 ? -2.347 2.664 8.191 1.00 93.31 72 ILE A N 1
ATOM 573 C CA . ILE A 1 72 ? -3.783 2.379 8.162 1.00 93.31 72 ILE A CA 1
ATOM 574 C C . ILE A 1 72 ? -4.444 2.834 9.464 1.00 93.31 72 ILE A C 1
ATOM 576 O O . ILE A 1 72 ? -5.513 3.434 9.418 1.00 93.31 72 ILE A O 1
ATOM 580 N N . ASP A 1 73 ? -3.827 2.561 10.613 1.00 92.31 73 ASP A N 1
ATOM 581 C CA . ASP A 1 73 ? -4.399 2.915 11.912 1.00 92.31 73 ASP A CA 1
ATOM 582 C C . ASP A 1 73 ? -4.500 4.437 12.102 1.00 92.31 73 ASP A C 1
ATOM 584 O O . ASP A 1 73 ? -5.546 4.910 12.531 1.00 92.31 73 ASP A O 1
ATOM 588 N N . ASP A 1 74 ? -3.486 5.194 11.670 1.00 91.44 74 ASP A N 1
ATOM 589 C CA . ASP A 1 74 ? -3.473 6.667 11.675 1.00 91.44 74 ASP A CA 1
ATOM 590 C C . ASP A 1 74 ? -4.614 7.266 10.835 1.00 91.44 74 ASP A C 1
ATOM 592 O O . ASP A 1 74 ? -5.298 8.194 11.261 1.00 91.44 74 ASP A O 1
ATOM 596 N N . ILE A 1 75 ? -4.892 6.680 9.665 1.00 91.50 75 ILE A N 1
ATOM 597 C CA . ILE A 1 75 ? -5.976 7.142 8.786 1.00 91.50 75 ILE A CA 1
ATOM 598 C C . ILE A 1 75 ? -7.358 6.754 9.322 1.00 91.50 75 ILE A C 1
ATOM 600 O O . ILE A 1 75 ? -8.323 7.496 9.132 1.00 91.50 75 ILE A O 1
ATOM 604 N N . LEU A 1 76 ? -7.485 5.584 9.952 1.00 89.56 76 LEU A N 1
ATOM 605 C CA . LEU A 1 76 ? -8.758 5.120 10.510 1.00 89.56 76 LEU A CA 1
ATOM 606 C C . LEU A 1 76 ? -9.099 5.793 11.845 1.00 89.56 76 LEU A C 1
ATOM 608 O O . LEU A 1 76 ? -10.277 5.991 12.139 1.00 89.56 76 LEU A O 1
ATOM 612 N N . HIS A 1 77 ? -8.090 6.148 12.638 1.00 88.50 77 HIS A N 1
ATOM 613 C CA . HIS A 1 77 ? -8.238 6.767 13.952 1.00 88.50 77 HIS A CA 1
ATOM 614 C C . HIS A 1 77 ? -7.387 8.041 14.043 1.00 88.50 77 HIS A C 1
ATOM 616 O O . HIS A 1 77 ? -6.423 8.081 14.811 1.00 88.50 77 HIS A O 1
ATOM 622 N N . PRO A 1 78 ? -7.733 9.099 13.287 1.00 81.25 78 PRO A N 1
ATOM 623 C CA . PRO A 1 78 ? -6.991 10.347 13.347 1.00 81.25 78 PRO A CA 1
ATOM 624 C C . PRO A 1 78 ? -7.079 10.919 14.764 1.00 81.25 78 PRO A C 1
ATOM 626 O O . PRO A 1 78 ? -8.170 11.190 15.274 1.00 81.25 78 PRO A O 1
ATOM 629 N N . THR A 1 79 ? -5.934 11.095 15.419 1.00 73.94 79 THR A N 1
ATOM 630 C CA . THR A 1 79 ? -5.875 11.808 16.697 1.00 73.94 79 THR A CA 1
ATOM 631 C C . THR A 1 79 ? -6.140 13.287 16.443 1.00 73.94 79 THR A C 1
ATOM 633 O O . THR A 1 79 ? -5.351 13.947 15.765 1.00 73.94 79 THR A O 1
ATOM 636 N N . VAL A 1 80 ? -7.274 13.767 16.957 1.00 58.81 80 VAL A N 1
ATOM 637 C CA . VAL A 1 80 ? -7.656 15.187 17.005 1.00 58.81 80 VAL A CA 1
ATOM 638 C C . VAL A 1 80 ? -6.825 15.977 18.007 1.00 58.81 80 VAL A C 1
ATOM 640 O O . VAL A 1 80 ? -6.454 15.400 19.055 1.00 58.81 80 VAL A O 1
#

Sequence (80 aa):
FCPPCMHLLPEFRKASKRLTDKVSFGTVDCTIHQPLCQQSGINSYPTTILYNQSVQHNFHGQHQEQAIINFIDDILHPTV

Secondary structure (DSSP, 8-state):
--HHHHHHHHHHHHHHHHTTTT-------TTT-HHHHHHTT--SSS--EEEETTEEEE--S-SSHHHHHHHHHHHHS---

Organism: NCBI:txid392030